Protein AF-A0AAP3Z363-F1 (afdb_monomer)

Structure (mmCIF, N/CA/C/O backbone):
data_AF-A0AAP3Z363-F1
#
_entry.id   AF-A0AAP3Z363-F1
#
loop_
_atom_site.group_PDB
_atom_site.id
_atom_site.type_symbol
_atom_site.label_atom_id
_atom_site.label_alt_id
_atom_site.label_comp_id
_atom_site.label_asym_id
_atom_site.label_entity_id
_atom_site.label_seq_id
_atom_site.pdbx_PDB_ins_code
_atom_site.Cartn_x
_atom_site.Cartn_y
_atom_site.Cartn_z
_atom_site.occupancy
_atom_site.B_iso_or_equiv
_atom_site.auth_seq_id
_atom_site.auth_comp_id
_atom_site.auth_asym_id
_atom_site.auth_atom_id
_atom_site.pdbx_PDB_model_num
ATOM 1 N N . MET A 1 1 ? -5.549 -6.514 6.905 1.00 82.31 1 MET A N 1
ATOM 2 C CA . MET A 1 1 ? -5.964 -6.039 5.576 1.00 82.31 1 MET A CA 1
ATOM 3 C C . MET A 1 1 ? -4.751 -5.602 4.771 1.00 82.31 1 MET A C 1
ATOM 5 O O . MET A 1 1 ? -3.917 -4.871 5.299 1.00 82.31 1 MET A O 1
ATOM 9 N N . ILE A 1 2 ? -4.658 -6.032 3.513 1.00 87.12 2 ILE A N 1
ATOM 10 C CA . ILE A 1 2 ? -3.569 -5.653 2.605 1.00 87.12 2 ILE A CA 1
ATOM 11 C C . ILE A 1 2 ? -4.138 -4.822 1.450 1.00 87.12 2 ILE A C 1
ATOM 13 O O . ILE A 1 2 ? -5.161 -5.179 0.860 1.00 87.12 2 ILE A O 1
ATOM 17 N N . VAL A 1 3 ? -3.489 -3.703 1.134 1.00 88.12 3 VAL A N 1
ATOM 18 C CA . VAL A 1 3 ? -3.822 -2.850 -0.015 1.00 88.12 3 VAL A CA 1
ATOM 19 C C . VAL A 1 3 ? -2.711 -2.929 -1.053 1.00 88.12 3 VAL A C 1
ATOM 21 O O . VAL A 1 3 ? -1.540 -2.749 -0.732 1.00 88.12 3 VAL A O 1
ATOM 24 N N . ALA A 1 4 ? -3.085 -3.178 -2.303 1.00 88.19 4 ALA A N 1
ATOM 25 C CA . ALA A 1 4 ? -2.153 -3.317 -3.411 1.00 88.19 4 ALA A CA 1
ATOM 26 C C . ALA A 1 4 ? -2.460 -2.284 -4.495 1.00 88.19 4 ALA A C 1
ATOM 28 O O . ALA A 1 4 ? -3.609 -2.182 -4.930 1.00 88.19 4 ALA A O 1
ATOM 29 N N . SER A 1 5 ? -1.449 -1.552 -4.968 1.00 87.56 5 SER A N 1
ATOM 30 C CA . SER A 1 5 ? -1.620 -0.634 -6.100 1.00 87.56 5 SER A CA 1
ATOM 31 C C . SER A 1 5 ? -0.429 -0.645 -7.052 1.00 87.56 5 SER A C 1
ATOM 33 O O . SER A 1 5 ? 0.699 -0.445 -6.604 1.00 87.56 5 SER A O 1
ATOM 35 N N . PRO A 1 6 ? -0.645 -0.720 -8.373 1.00 87.00 6 PRO A N 1
ATOM 36 C CA . PRO A 1 6 ? 0.349 -0.242 -9.311 1.00 87.00 6 PRO A CA 1
ATOM 37 C C . PRO A 1 6 ? 0.492 1.273 -9.177 1.00 87.00 6 PRO A C 1
ATOM 39 O O . PRO A 1 6 ? -0.456 1.975 -8.801 1.00 87.00 6 PRO A O 1
ATOM 42 N N . VAL A 1 7 ? 1.686 1.774 -9.480 1.00 86.25 7 VAL A N 1
ATOM 43 C CA . VAL A 1 7 ? 1.961 3.210 -9.540 1.00 86.25 7 VAL A CA 1
ATOM 44 C C . VAL A 1 7 ? 2.220 3.600 -10.982 1.00 86.25 7 VAL A C 1
ATOM 46 O O . VAL A 1 7 ? 3.202 3.177 -11.592 1.00 86.25 7 VAL A O 1
ATOM 49 N N . TYR A 1 8 ? 1.363 4.472 -11.503 1.00 82.19 8 TYR A N 1
ATOM 50 C CA . TYR A 1 8 ? 1.541 5.091 -12.812 1.00 82.19 8 TYR A CA 1
ATOM 51 C C . TYR A 1 8 ? 1.693 6.595 -12.624 1.00 82.19 8 TYR A C 1
ATOM 53 O O . TYR A 1 8 ? 0.892 7.221 -11.929 1.00 82.19 8 TYR A O 1
ATOM 61 N N . SER A 1 9 ? 2.743 7.177 -13.209 1.00 85.38 9 SER A N 1
ATOM 62 C CA . SER A 1 9 ? 3.017 8.621 -13.125 1.00 85.38 9 SER A CA 1
ATOM 63 C C . SER A 1 9 ? 2.962 9.160 -11.683 1.00 85.38 9 SER A C 1
ATOM 65 O O . SER A 1 9 ? 2.328 10.182 -11.404 1.00 85.38 9 SER A O 1
ATOM 67 N N . HIS A 1 10 ? 3.601 8.442 -10.750 1.00 88.75 10 HIS A N 1
ATOM 68 C CA . HIS A 1 10 ? 3.662 8.770 -9.316 1.00 88.75 10 HIS A CA 1
ATOM 69 C C . HIS A 1 10 ? 2.300 8.906 -8.614 1.00 88.75 10 HIS A C 1
ATOM 71 O O . HIS A 1 10 ? 2.135 9.740 -7.710 1.00 88.75 10 HIS A O 1
ATOM 77 N N . LYS A 1 11 ? 1.305 8.135 -9.053 1.00 90.75 11 LYS A N 1
ATOM 78 C CA . LYS A 1 11 ? -0.013 8.052 -8.422 1.00 90.75 11 LYS A CA 1
ATOM 79 C C . LYS A 1 11 ? -0.419 6.601 -8.258 1.00 90.75 11 LYS A C 1
ATOM 81 O O . LYS A 1 11 ? -0.087 5.772 -9.106 1.00 90.75 11 LYS A O 1
ATOM 86 N N . PHE A 1 12 ? -1.150 6.319 -7.185 1.00 91.25 12 PHE A N 1
ATOM 87 C CA . PHE A 1 12 ? -1.835 5.040 -7.067 1.00 91.25 12 PHE A CA 1
ATOM 88 C C . PHE A 1 12 ? -2.913 4.934 -8.140 1.00 91.25 12 PHE A C 1
ATOM 90 O O . PHE A 1 12 ? -3.371 5.935 -8.705 1.00 91.25 12 PHE A O 1
ATOM 97 N N . GLU A 1 13 ? -3.337 3.707 -8.405 1.00 87.88 13 GLU A N 1
ATOM 98 C CA . GLU A 1 13 ? -4.544 3.488 -9.173 1.00 87.88 13 GLU A CA 1
ATOM 99 C C . GLU A 1 13 ? -5.724 4.148 -8.441 1.00 87.88 13 GLU A C 1
ATOM 101 O O . GLU A 1 13 ? -5.810 4.159 -7.206 1.00 87.88 13 GLU A O 1
ATOM 106 N N . ARG A 1 14 ? -6.601 4.792 -9.214 1.00 88.12 14 ARG A N 1
ATOM 107 C CA . ARG A 1 14 ? -7.625 5.702 -8.705 1.00 88.12 14 ARG A CA 1
ATOM 108 C C . ARG A 1 14 ? -8.545 5.026 -7.694 1.00 88.12 14 ARG A C 1
ATOM 110 O O . ARG A 1 14 ? -8.865 5.650 -6.683 1.00 88.12 14 ARG A O 1
ATOM 117 N N . SER A 1 15 ? -8.966 3.786 -7.943 1.00 86.81 15 SER A N 1
ATOM 118 C CA . SER A 1 15 ? -9.843 3.051 -7.027 1.00 86.81 15 SER A CA 1
ATOM 119 C C . SER A 1 15 ? -9.154 2.762 -5.693 1.00 86.81 15 SER A C 1
ATOM 121 O O . SER A 1 15 ? -9.778 2.912 -4.642 1.00 86.81 15 SER A O 1
ATOM 123 N N . VAL A 1 16 ? -7.849 2.471 -5.709 1.00 89.75 16 VAL A N 1
ATOM 124 C CA . VAL A 1 16 ? -7.062 2.244 -4.491 1.00 89.75 16 VAL A CA 1
ATOM 125 C C . VAL A 1 16 ? -6.884 3.540 -3.702 1.00 89.75 16 VAL A C 1
ATOM 127 O O . VAL A 1 16 ? -7.112 3.565 -2.491 1.00 89.75 16 VAL A O 1
ATOM 130 N N . GLY A 1 17 ? -6.559 4.646 -4.379 1.00 89.56 17 GLY A N 1
ATOM 131 C CA . GLY A 1 17 ? -6.478 5.964 -3.743 1.00 89.56 17 GLY A CA 1
ATOM 132 C C . GLY A 1 17 ? -7.815 6.405 -3.131 1.00 89.56 17 GLY A C 1
ATOM 133 O O . GLY A 1 17 ? -7.853 6.930 -2.017 1.00 89.56 17 GLY A O 1
ATOM 134 N N . SER A 1 18 ? -8.931 6.153 -3.820 1.00 90.56 18 SER A N 1
ATOM 135 C CA . SER A 1 18 ? -10.280 6.399 -3.294 1.00 90.56 18 SER A CA 1
ATOM 136 C C . SER A 1 18 ? -10.621 5.502 -2.102 1.00 90.56 18 SER A C 1
ATOM 138 O O . SER A 1 18 ? -11.208 5.987 -1.135 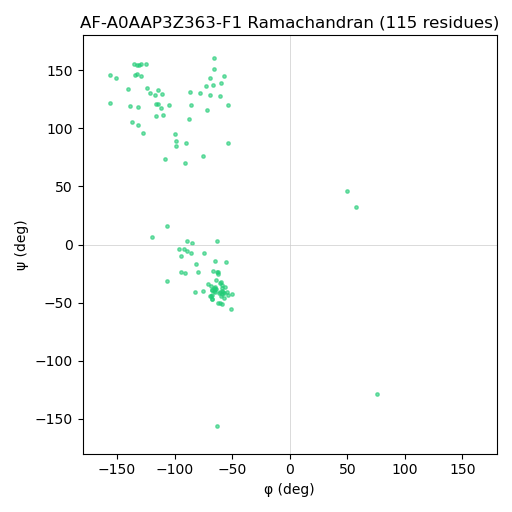1.00 90.56 18 SER A O 1
ATOM 140 N N . PHE A 1 19 ? -10.233 4.225 -2.137 1.00 91.19 19 PHE A N 1
ATOM 141 C CA . PHE A 1 19 ? -10.433 3.282 -1.037 1.00 91.19 19 PHE A CA 1
ATOM 142 C C . PHE A 1 19 ? -9.714 3.744 0.234 1.00 91.19 19 PHE A C 1
ATOM 144 O O . PHE A 1 19 ? -10.341 3.847 1.287 1.00 91.19 19 PHE A O 1
ATOM 151 N N . LEU A 1 20 ? -8.427 4.089 0.128 1.00 91.38 20 LEU A N 1
ATOM 152 C CA . LEU A 1 20 ? -7.625 4.534 1.271 1.00 91.38 20 LEU A CA 1
ATOM 153 C C . LEU A 1 20 ? -8.228 5.765 1.951 1.00 91.38 20 LEU A C 1
ATOM 155 O O . LEU A 1 20 ? -8.281 5.814 3.175 1.00 91.38 20 LEU A O 1
ATOM 159 N N . LYS A 1 21 ? -8.731 6.726 1.167 1.00 91.38 21 LYS A N 1
ATOM 160 C CA . LYS A 1 21 ? -9.409 7.919 1.696 1.00 91.38 21 LYS A CA 1
ATOM 161 C C . LYS A 1 21 ? -10.738 7.578 2.362 1.00 91.38 21 LYS A C 1
ATOM 163 O O . LYS A 1 21 ? -11.006 8.047 3.460 1.00 91.38 21 LYS A O 1
ATOM 168 N N . LYS A 1 22 ? -11.566 6.760 1.705 1.00 92.38 22 LYS A N 1
ATOM 169 C CA . LYS A 1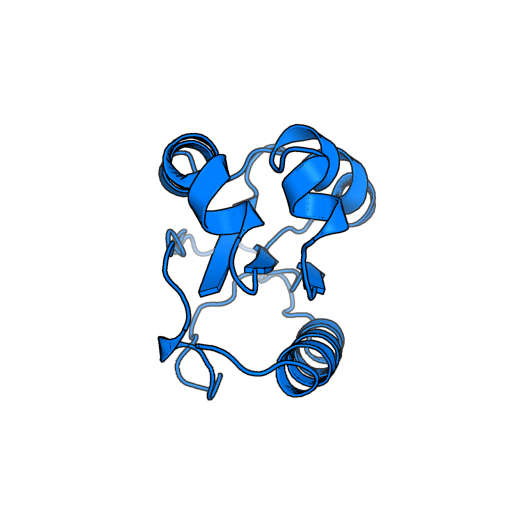 22 ? -12.906 6.406 2.193 1.00 92.38 22 LYS A CA 1
ATOM 170 C C . LYS A 1 22 ? -12.860 5.607 3.497 1.00 92.38 22 LYS A C 1
ATOM 172 O O . LYS A 1 22 ? -13.711 5.805 4.353 1.00 92.38 22 LYS A O 1
ATOM 177 N N . TYR A 1 23 ? -11.888 4.709 3.636 1.00 90.56 23 TYR A N 1
ATOM 178 C CA . TYR A 1 23 ? -11.795 3.779 4.764 1.00 90.56 23 TYR A CA 1
ATOM 179 C C . TYR A 1 23 ? -10.679 4.133 5.752 1.00 90.56 23 TYR A C 1
ATOM 181 O O . TYR A 1 23 ? -10.303 3.296 6.569 1.00 90.56 23 TYR A O 1
ATOM 189 N N . GLN A 1 24 ? -10.149 5.359 5.702 1.00 90.50 24 GLN A N 1
ATOM 190 C CA . GLN A 1 24 ? -8.992 5.778 6.497 1.00 90.50 24 GLN A CA 1
ATOM 191 C C . GLN A 1 24 ? -9.174 5.545 8.008 1.00 90.50 24 GLN A C 1
ATOM 193 O O . GLN A 1 24 ? -8.229 5.130 8.672 1.00 90.50 24 GLN A O 1
ATOM 198 N N . GLU A 1 25 ? -10.352 5.814 8.569 1.00 90.25 25 GLU A N 1
ATOM 199 C CA . GLU A 1 25 ? -10.613 5.619 10.005 1.00 90.25 25 GLU A CA 1
ATOM 200 C C . GLU A 1 25 ? -10.592 4.136 10.392 1.00 90.25 25 GLU A C 1
ATOM 202 O O . GLU A 1 25 ? -9.943 3.752 11.359 1.00 90.25 25 GLU A O 1
ATOM 207 N N . ILE A 1 26 ? -11.217 3.279 9.582 1.00 87.88 26 ILE A N 1
ATOM 208 C CA . ILE A 1 26 ? -11.245 1.824 9.798 1.00 87.88 26 ILE A CA 1
ATOM 209 C C . ILE A 1 26 ? -9.849 1.216 9.614 1.00 87.88 26 ILE A C 1
ATOM 211 O O . ILE A 1 26 ? -9.442 0.327 10.356 1.00 87.88 26 ILE A O 1
ATOM 215 N N . LEU A 1 27 ? -9.094 1.701 8.627 1.00 88.44 27 LEU A N 1
ATOM 216 C CA . LEU A 1 27 ? -7.724 1.263 8.360 1.00 88.44 27 LEU A CA 1
ATOM 217 C C . LEU A 1 27 ? -6.753 1.656 9.487 1.00 88.44 27 LEU A C 1
ATOM 219 O O . LEU A 1 27 ? -5.718 1.016 9.627 1.00 88.44 27 LEU A O 1
ATOM 223 N N . GLN A 1 28 ? -7.069 2.679 10.290 1.00 89.62 28 GLN A N 1
ATOM 224 C CA . GLN A 1 28 ? -6.259 3.074 11.449 1.00 89.62 28 GLN A CA 1
ATOM 225 C C . GLN A 1 28 ? -6.493 2.198 12.683 1.00 89.62 28 GLN A C 1
ATOM 227 O O . GLN A 1 28 ? -5.611 2.137 13.536 1.00 89.62 28 GLN A O 1
ATOM 232 N N . THR A 1 29 ? -7.651 1.542 12.792 1.00 89.88 29 THR A N 1
ATOM 233 C CA . THR A 1 29 ? -8.024 0.723 13.960 1.00 89.88 29 THR A CA 1
ATOM 234 C C . THR A 1 29 ? -7.727 -0.763 13.780 1.00 89.88 29 THR A C 1
ATOM 236 O O . THR A 1 29 ? -7.922 -1.544 14.708 1.00 89.88 29 THR A O 1
ATOM 239 N N . LYS A 1 30 ? -7.252 -1.170 12.598 1.00 87.69 30 LYS A N 1
ATOM 240 C CA . LYS A 1 30 ? -6.973 -2.566 12.247 1.00 87.69 30 LYS A CA 1
ATOM 241 C C . LYS A 1 30 ? -5.566 -2.734 11.676 1.00 87.69 30 LYS A C 1
ATOM 243 O O . LYS A 1 30 ? -5.050 -1.799 11.066 1.00 87.69 30 LYS A O 1
ATOM 248 N N . PRO A 1 31 ? -4.972 -3.940 11.766 1.00 88.69 31 PRO A N 1
ATOM 249 C CA . PRO A 1 31 ? -3.733 -4.255 11.067 1.00 88.69 31 PRO A CA 1
ATOM 250 C C . PRO A 1 31 ? -3.839 -3.963 9.563 1.00 88.69 31 PRO A C 1
ATOM 252 O O . PRO A 1 31 ? -4.673 -4.531 8.836 1.00 88.69 31 PRO A O 1
ATOM 255 N N . PHE A 1 32 ? -2.969 -3.070 9.103 1.00 90.94 32 PHE A N 1
ATOM 256 C CA . PHE A 1 32 ? -2.902 -2.576 7.734 1.00 90.94 32 PHE A CA 1
ATOM 257 C C . PHE A 1 32 ? -1.503 -2.803 7.168 1.00 90.94 32 PHE A C 1
ATOM 259 O O . PHE A 1 32 ? -0.507 -2.495 7.814 1.00 90.94 32 PHE A O 1
ATOM 266 N N . ALA A 1 33 ? -1.422 -3.307 5.945 1.00 92.69 33 ALA A N 1
ATOM 267 C CA . ALA A 1 33 ? -0.192 -3.301 5.170 1.00 92.69 33 ALA A CA 1
ATOM 268 C C . ALA A 1 33 ? -0.492 -2.868 3.738 1.00 92.69 33 ALA A C 1
ATOM 270 O O . ALA A 1 33 ? -1.615 -3.024 3.248 1.00 92.69 33 ALA A O 1
ATOM 271 N N . ALA A 1 34 ? 0.517 -2.340 3.058 1.00 92.12 34 ALA A N 1
ATOM 272 C CA . ALA A 1 34 ? 0.398 -1.967 1.662 1.00 92.12 34 ALA A CA 1
ATOM 273 C C . ALA A 1 34 ? 1.601 -2.444 0.860 1.00 92.12 34 ALA A C 1
ATOM 275 O O . ALA A 1 34 ? 2.730 -2.423 1.337 1.00 92.12 34 ALA A O 1
ATOM 276 N N . PHE A 1 35 ? 1.384 -2.811 -0.390 1.00 91.75 35 PHE A N 1
ATOM 277 C CA . PHE A 1 35 ? 2.487 -2.921 -1.328 1.00 91.75 35 PHE A CA 1
ATOM 278 C C . PHE A 1 35 ? 2.131 -2.235 -2.634 1.00 91.75 35 PHE A C 1
ATOM 280 O O . PHE A 1 35 ? 0.960 -2.071 -2.990 1.00 91.75 35 PHE A O 1
ATOM 287 N N . VAL A 1 36 ? 3.167 -1.805 -3.338 1.00 90.00 36 VAL A N 1
ATOM 288 C CA . VAL A 1 36 ? 3.032 -1.186 -4.646 1.00 90.00 36 VAL A CA 1
ATOM 289 C C . VAL A 1 36 ? 3.881 -1.900 -5.673 1.00 90.00 36 VAL A C 1
ATOM 291 O O . VAL A 1 36 ? 4.893 -2.512 -5.333 1.00 90.00 36 VAL A O 1
ATOM 294 N N . THR A 1 37 ? 3.478 -1.785 -6.930 1.00 87.50 37 THR A N 1
ATOM 295 C CA . THR A 1 37 ? 4.323 -2.133 -8.068 1.00 87.50 37 THR A CA 1
ATOM 296 C C . THR A 1 37 ? 4.718 -0.854 -8.792 1.00 87.50 37 THR A C 1
ATOM 298 O O . THR A 1 37 ? 3.877 -0.132 -9.336 1.00 87.50 37 THR A O 1
ATOM 301 N N . MET A 1 38 ? 6.003 -0.507 -8.723 1.00 86.44 38 MET A N 1
ATOM 302 C CA . MET A 1 38 ? 6.542 0.692 -9.353 1.00 86.44 38 MET A CA 1
ATOM 303 C C . MET A 1 38 ? 8.008 0.527 -9.752 1.00 86.44 38 MET A C 1
ATOM 305 O O . MET A 1 38 ? 8.803 -0.068 -9.028 1.00 86.44 38 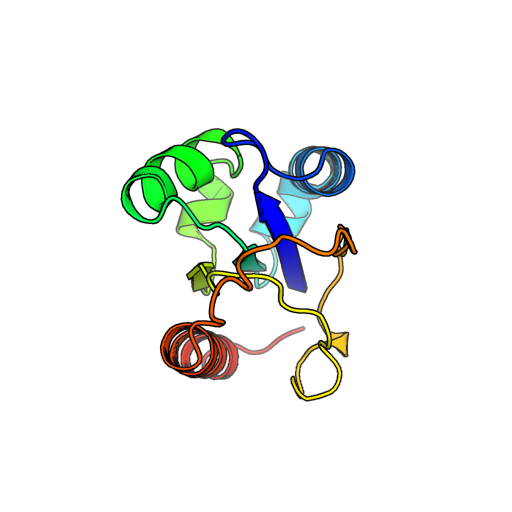MET A O 1
ATOM 309 N N . VAL A 1 39 ? 8.359 1.124 -10.892 1.00 83.25 39 VAL A N 1
ATOM 310 C CA . VAL A 1 39 ? 9.697 1.017 -11.503 1.00 83.25 39 VAL A CA 1
ATOM 311 C C . VAL A 1 39 ? 10.657 2.115 -11.046 1.00 83.25 39 VAL A C 1
ATOM 313 O O . VAL A 1 39 ? 11.868 1.955 -11.096 1.00 83.25 39 VAL A O 1
ATOM 316 N N . GLU A 1 40 ? 10.116 3.251 -10.608 1.00 84.44 40 GLU A N 1
ATOM 317 C CA . GLU A 1 40 ? 10.891 4.435 -10.235 1.00 84.44 40 GLU A CA 1
ATOM 318 C C . GLU A 1 40 ? 11.240 4.401 -8.743 1.00 84.44 40 GLU A C 1
ATOM 320 O O . GLU A 1 40 ? 10.678 5.159 -7.946 1.00 84.44 40 GLU A O 1
ATOM 325 N N . TYR A 1 41 ? 12.137 3.487 -8.365 1.00 86.38 41 TYR A N 1
ATOM 326 C CA . TYR A 1 41 ? 12.476 3.155 -6.975 1.00 86.38 41 TYR A CA 1
ATOM 327 C C . TYR A 1 41 ? 12.792 4.375 -6.101 1.00 86.38 41 TYR A C 1
ATOM 329 O O . TYR A 1 41 ? 12.252 4.493 -5.000 1.00 86.38 41 TYR A O 1
ATOM 337 N N . ASP A 1 42 ? 13.557 5.333 -6.623 1.00 88.06 42 ASP A N 1
ATOM 338 C CA . ASP A 1 42 ? 13.958 6.547 -5.898 1.00 88.06 42 ASP A CA 1
ATOM 339 C C . ASP A 1 42 ? 12.767 7.432 -5.499 1.00 88.06 42 ASP A C 1
ATOM 341 O O . ASP A 1 42 ? 12.822 8.200 -4.535 1.00 88.06 42 ASP A O 1
ATOM 345 N N . SER A 1 43 ? 11.646 7.310 -6.214 1.00 90.69 43 SER A N 1
ATOM 346 C CA . SER A 1 43 ? 10.431 8.076 -5.939 1.00 90.69 43 SER A CA 1
ATOM 347 C C . SER A 1 43 ? 9.490 7.394 -4.942 1.00 90.69 43 SER A C 1
ATOM 349 O O . SER A 1 43 ? 8.515 8.020 -4.518 1.00 90.69 43 SER A O 1
ATOM 351 N N . PHE A 1 44 ? 9.777 6.159 -4.512 1.00 92.56 44 PHE A N 1
ATOM 352 C CA . PHE A 1 44 ? 8.902 5.359 -3.648 1.00 92.56 44 PHE A CA 1
ATOM 353 C C . PHE A 1 44 ? 8.448 6.121 -2.400 1.00 92.56 44 PHE A C 1
ATOM 355 O O . PHE A 1 44 ? 7.252 6.334 -2.197 1.00 92.56 44 PHE A O 1
ATOM 362 N N . THR A 1 45 ? 9.389 6.635 -1.606 1.00 94.38 45 THR A N 1
ATOM 363 C CA . THR A 1 45 ? 9.076 7.380 -0.376 1.00 94.38 45 THR A CA 1
ATOM 364 C C . THR A 1 45 ? 8.199 8.604 -0.649 1.00 94.38 45 THR A C 1
ATOM 366 O O . THR A 1 45 ? 7.304 8.919 0.138 1.00 94.38 45 THR A O 1
ATOM 369 N N . LYS A 1 46 ? 8.427 9.297 -1.771 1.00 95.56 46 LYS A N 1
ATOM 370 C CA . LYS A 1 46 ? 7.641 10.470 -2.175 1.00 95.56 46 LYS A CA 1
ATOM 371 C C . LYS A 1 46 ? 6.215 10.076 -2.559 1.00 95.56 46 LYS A C 1
ATOM 373 O O . LYS A 1 46 ? 5.274 10.739 -2.129 1.00 95.56 46 LYS A O 1
ATOM 378 N N . VAL A 1 47 ? 6.055 8.996 -3.325 1.00 94.56 47 VAL A N 1
ATOM 379 C CA . VAL A 1 47 ? 4.745 8.457 -3.717 1.00 94.56 47 VAL A CA 1
ATOM 380 C C . VAL A 1 47 ? 3.965 8.016 -2.483 1.00 94.56 47 VAL A C 1
ATOM 382 O O . VAL A 1 47 ? 2.847 8.474 -2.278 1.00 94.56 47 VAL A O 1
ATOM 385 N N . ILE A 1 48 ? 4.568 7.215 -1.604 1.00 96.25 48 ILE A N 1
ATOM 386 C CA . ILE A 1 48 ? 3.907 6.728 -0.387 1.00 96.25 48 ILE A CA 1
ATOM 387 C C . ILE A 1 48 ? 3.462 7.884 0.514 1.00 96.25 48 ILE A C 1
ATOM 389 O O . ILE A 1 48 ? 2.325 7.886 0.979 1.00 96.25 48 ILE A O 1
ATOM 393 N N . LYS A 1 49 ? 4.307 8.905 0.721 1.00 96.06 49 LYS A N 1
ATOM 394 C CA . LYS A 1 49 ? 3.946 10.096 1.516 1.00 96.06 49 LYS A CA 1
ATOM 395 C C . LYS A 1 49 ? 2.754 10.868 0.951 1.00 96.06 49 LYS A C 1
ATOM 397 O O . LYS A 1 49 ? 2.017 11.474 1.722 1.00 96.06 49 LYS A O 1
ATOM 402 N N . LYS A 1 50 ? 2.603 10.875 -0.373 1.00 95.56 50 LYS A N 1
ATOM 403 C CA . LYS A 1 50 ? 1.545 11.591 -1.086 1.00 95.56 50 LYS A CA 1
ATOM 404 C C . LYS A 1 50 ? 0.233 10.805 -1.125 1.00 95.56 50 LYS A C 1
ATOM 406 O O . LYS A 1 50 ? -0.831 11.399 -0.990 1.00 95.56 50 LYS A O 1
ATOM 411 N N . GLU A 1 51 ? 0.312 9.497 -1.344 1.00 94.94 51 GLU A N 1
ATOM 412 C CA . GLU A 1 51 ? -0.856 8.652 -1.617 1.00 94.94 51 GLU A CA 1
ATOM 413 C C . GLU A 1 51 ? -1.417 7.986 -0.347 1.00 94.94 51 GLU A C 1
ATOM 415 O O . GLU A 1 51 ? -2.605 7.673 -0.296 1.00 94.94 51 GLU A O 1
ATOM 420 N N . ILE A 1 52 ? -0.601 7.816 0.703 1.00 95.19 52 ILE A N 1
ATOM 421 C CA . ILE A 1 52 ? -1.015 7.243 1.991 1.00 95.19 52 ILE A CA 1
ATOM 422 C C . ILE A 1 52 ? -0.868 8.295 3.098 1.00 95.19 52 ILE A C 1
ATOM 424 O O . ILE A 1 52 ? 0.226 8.803 3.370 1.00 95.19 52 ILE A O 1
ATOM 428 N N . ALA A 1 53 ? -1.981 8.599 3.772 1.00 94.62 53 ALA A N 1
ATOM 429 C CA . ALA A 1 53 ? -2.020 9.554 4.876 1.00 94.62 53 ALA A CA 1
ATOM 430 C C . ALA A 1 53 ? -1.040 9.167 5.999 1.00 94.62 53 ALA A C 1
ATOM 432 O O . ALA A 1 53 ? -0.830 7.989 6.286 1.00 94.62 53 ALA A O 1
ATOM 433 N N . GLU A 1 54 ? -0.442 10.162 6.658 1.00 95.06 54 GLU A N 1
ATOM 434 C CA . GLU A 1 54 ? 0.564 9.930 7.703 1.00 95.06 54 GLU A CA 1
ATOM 435 C C . GLU A 1 54 ? 0.110 8.987 8.833 1.00 95.06 54 GLU A C 1
ATOM 437 O O . GLU A 1 54 ? 0.897 8.096 9.163 1.00 95.06 54 GLU A O 1
ATOM 442 N N . PRO A 1 55 ? -1.120 9.092 9.382 1.00 93.19 55 PRO A N 1
ATOM 443 C CA . PRO A 1 55 ? -1.576 8.172 10.426 1.00 93.19 55 PRO A CA 1
ATOM 444 C C . PRO A 1 55 ? -1.561 6.709 9.968 1.00 93.19 55 PRO A C 1
ATOM 446 O O . PRO A 1 55 ? -1.102 5.830 10.691 1.00 93.19 55 PRO A O 1
ATOM 449 N N . LEU A 1 56 ? -1.968 6.454 8.721 1.00 92.94 56 LEU A N 1
ATOM 450 C CA . LEU A 1 56 ? -1.930 5.116 8.135 1.00 92.94 56 LEU A CA 1
ATOM 451 C C . LEU A 1 56 ? -0.503 4.625 7.916 1.00 92.94 56 LEU A C 1
ATOM 453 O O . LEU A 1 56 ? -0.223 3.459 8.157 1.00 92.94 56 LEU A O 1
ATOM 457 N N . ARG A 1 57 ? 0.413 5.503 7.490 1.00 94.88 57 ARG A N 1
ATOM 458 C CA . ARG A 1 57 ? 1.824 5.129 7.301 1.00 94.88 57 ARG A CA 1
ATOM 459 C C . ARG A 1 57 ? 2.501 4.740 8.610 1.00 94.88 57 ARG A C 1
ATOM 461 O O . ARG A 1 57 ? 3.314 3.826 8.600 1.00 94.88 57 ARG A O 1
ATOM 468 N N . LYS A 1 58 ? 2.181 5.427 9.710 1.00 92.50 58 LYS A N 1
ATOM 469 C CA . LYS A 1 58 ? 2.734 5.132 11.042 1.00 92.50 58 LYS A CA 1
ATOM 470 C C . LYS A 1 58 ? 2.197 3.825 11.625 1.00 92.50 58 LYS A C 1
ATOM 472 O O . LYS A 1 58 ? 2.947 3.123 12.290 1.00 92.50 58 LYS A O 1
ATOM 477 N N . ASN A 1 59 ? 0.937 3.498 11.340 1.00 91.00 59 ASN A N 1
ATOM 478 C CA . ASN A 1 59 ? 0.282 2.286 11.838 1.00 91.00 59 ASN A CA 1
ATOM 479 C C . ASN A 1 59 ? 0.412 1.088 10.881 1.00 91.00 59 ASN A C 1
ATOM 481 O O . ASN A 1 59 ? -0.050 -0.007 11.198 1.00 91.00 59 ASN A O 1
ATOM 485 N N . ALA A 1 60 ? 1.006 1.281 9.700 1.00 92.69 60 ALA A N 1
ATOM 486 C CA . ALA A 1 60 ? 1.194 0.209 8.738 1.00 92.69 60 ALA A CA 1
ATOM 487 C C . ALA A 1 60 ? 2.221 -0.804 9.255 1.00 92.69 60 ALA A C 1
ATOM 489 O O . ALA A 1 60 ? 3.354 -0.454 9.575 1.00 92.69 60 ALA A O 1
ATOM 490 N N . VAL A 1 61 ? 1.837 -2.077 9.244 1.00 93.88 61 VAL A N 1
ATOM 491 C CA . VAL A 1 61 ? 2.693 -3.227 9.566 1.00 93.88 61 VAL A CA 1
ATOM 492 C C . VAL A 1 61 ? 3.865 -3.305 8.592 1.00 93.88 61 VAL A C 1
ATOM 494 O O . VAL A 1 61 ? 4.999 -3.569 8.980 1.00 93.88 61 VAL A O 1
ATOM 497 N N . ALA A 1 62 ? 3.584 -3.069 7.310 1.00 94.31 62 ALA A N 1
ATOM 498 C CA . ALA A 1 62 ? 4.589 -3.005 6.266 1.00 94.31 62 ALA A CA 1
ATOM 499 C C . ALA A 1 62 ? 4.095 -2.168 5.086 1.00 94.31 62 ALA A C 1
ATOM 501 O O . ALA A 1 62 ? 2.910 -2.195 4.736 1.00 94.31 62 ALA A O 1
ATOM 502 N N . ILE A 1 63 ? 5.026 -1.452 4.454 1.00 94.88 63 ILE A N 1
ATOM 503 C CA . ILE A 1 63 ? 4.825 -0.813 3.155 1.00 94.88 63 ILE A CA 1
ATOM 504 C C . ILE A 1 63 ? 6.023 -1.154 2.275 1.00 94.88 63 ILE A C 1
ATOM 506 O O . ILE A 1 63 ? 7.145 -0.787 2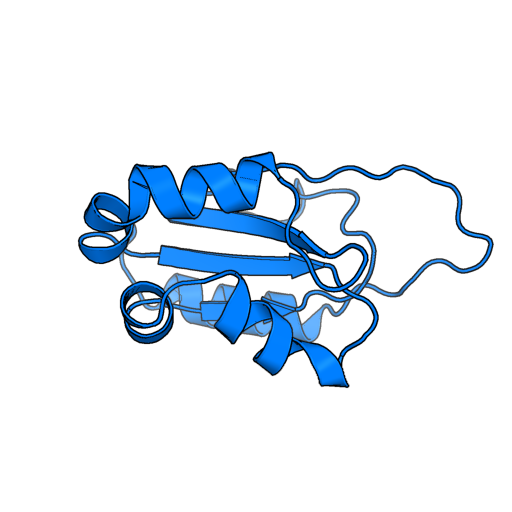.615 1.00 94.88 63 ILE A O 1
ATOM 510 N N . ALA A 1 64 ? 5.794 -1.845 1.161 1.00 93.75 64 ALA A N 1
ATOM 511 C CA . ALA A 1 64 ? 6.870 -2.320 0.291 1.00 93.75 64 ALA A CA 1
ATOM 512 C C . ALA A 1 64 ? 6.636 -1.972 -1.181 1.00 93.75 64 ALA A C 1
ATOM 514 O O . ALA A 1 64 ? 5.501 -1.816 -1.630 1.00 93.75 64 ALA A O 1
ATOM 515 N N . ASN A 1 65 ? 7.725 -1.878 -1.940 1.00 91.62 65 ASN A N 1
ATOM 516 C CA . ASN A 1 65 ? 7.683 -1.862 -3.394 1.00 91.62 65 ASN A CA 1
ATOM 517 C C . ASN A 1 65 ? 8.151 -3.219 -3.918 1.00 91.62 65 ASN A C 1
ATOM 519 O O . ASN A 1 65 ? 9.281 -3.623 -3.660 1.00 91.62 65 ASN A O 1
ATOM 523 N N . PHE A 1 66 ? 7.290 -3.902 -4.660 1.00 88.50 66 PHE A N 1
ATOM 524 C CA . PHE A 1 66 ? 7.580 -5.206 -5.258 1.00 88.50 66 PHE A CA 1
ATOM 525 C C . PHE A 1 66 ? 8.202 -5.090 -6.654 1.00 88.50 66 PHE A C 1
ATOM 527 O O . PHE A 1 66 ? 8.464 -6.100 -7.303 1.00 88.50 66 PHE A O 1
ATOM 534 N N . GLY A 1 67 ? 8.463 -3.866 -7.111 1.00 83.38 67 GLY A N 1
ATOM 535 C CA . GLY A 1 67 ? 9.028 -3.591 -8.419 1.00 83.38 67 GLY A CA 1
ATOM 536 C C . GLY A 1 67 ? 7.997 -3.755 -9.516 1.00 83.38 67 GLY A C 1
ATOM 537 O O . GLY A 1 67 ? 6.943 -3.126 -9.460 1.00 83.38 67 GLY A O 1
ATOM 538 N N . GLY A 1 68 ? 8.347 -4.534 -10.535 1.00 73.56 68 GLY A N 1
ATOM 539 C CA . GLY A 1 68 ? 7.611 -4.661 -11.785 1.00 73.56 68 GLY A CA 1
ATOM 540 C C . GLY A 1 68 ? 6.196 -5.227 -11.697 1.00 73.56 68 GLY A C 1
ATOM 541 O O . GLY A 1 68 ? 5.486 -5.130 -10.700 1.00 73.56 68 GLY A O 1
ATOM 542 N N . GLU A 1 69 ? 5.742 -5.795 -12.808 1.00 65.25 69 GLU A N 1
ATOM 543 C CA . GLU A 1 69 ? 4.392 -6.341 -12.901 1.00 65.25 69 GLU A CA 1
ATOM 544 C C . GLU A 1 69 ? 4.264 -7.625 -12.082 1.00 65.25 69 GLU A C 1
ATOM 546 O O . GLU A 1 69 ? 4.869 -8.653 -12.377 1.00 65.25 69 GLU A O 1
ATOM 551 N N . VAL A 1 70 ? 3.421 -7.583 -11.057 1.00 66.31 70 VAL A N 1
ATOM 552 C CA . VAL A 1 70 ? 3.039 -8.775 -10.308 1.00 66.31 70 VAL A CA 1
ATOM 553 C C . VAL A 1 70 ? 1.799 -9.365 -10.982 1.00 66.31 70 VAL A C 1
ATOM 555 O O . VAL A 1 70 ? 0.665 -9.034 -10.662 1.00 66.31 70 VAL A O 1
ATOM 558 N N . ASN A 1 71 ? 2.010 -10.221 -11.978 1.00 60.19 71 ASN A N 1
ATOM 559 C CA . ASN A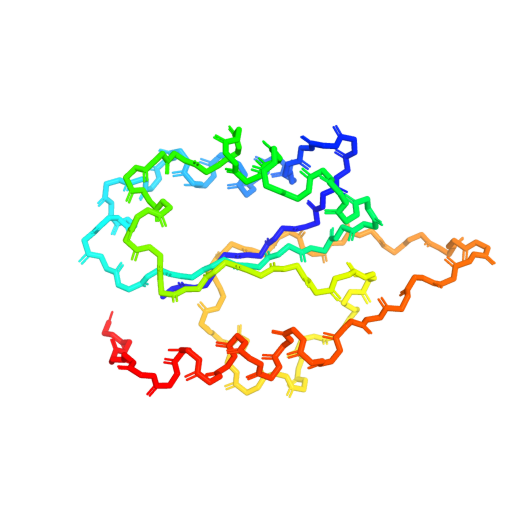 1 71 ? 0.922 -10.716 -12.833 1.00 60.19 71 ASN A CA 1
ATOM 560 C C . ASN A 1 71 ? 0.118 -11.871 -12.220 1.00 60.19 71 ASN A C 1
ATOM 562 O O . ASN A 1 71 ? -1.000 -12.147 -12.650 1.00 60.19 71 ASN A O 1
ATOM 566 N N . ASN A 1 72 ? 0.654 -12.525 -11.190 1.00 63.41 72 ASN A N 1
ATOM 567 C CA . ASN A 1 72 ? -0.022 -13.604 -10.490 1.00 63.41 72 ASN A CA 1
ATOM 568 C C . ASN A 1 72 ? 0.195 -13.480 -8.978 1.00 63.41 72 ASN A C 1
ATOM 570 O O . ASN A 1 72 ? 1.325 -13.543 -8.508 1.00 63.41 72 ASN A O 1
ATOM 574 N N . LEU A 1 73 ? -0.900 -13.317 -8.231 1.00 69.56 73 LEU A N 1
ATOM 575 C CA . LEU A 1 73 ? -0.884 -13.282 -6.764 1.00 69.56 73 LEU A CA 1
ATOM 576 C C . LEU A 1 73 ? -1.169 -14.652 -6.140 1.00 69.56 73 LEU A C 1
ATOM 578 O O . LEU A 1 73 ? -1.013 -14.795 -4.938 1.00 69.56 73 LEU A O 1
ATOM 582 N N . THR A 1 74 ? -1.582 -15.658 -6.916 1.00 67.69 74 THR A N 1
ATOM 583 C CA . THR A 1 74 ? -1.875 -17.007 -6.403 1.00 67.69 74 THR A CA 1
ATOM 584 C C . THR A 1 74 ? -0.698 -17.649 -5.654 1.00 67.69 74 THR A C 1
ATOM 586 O O . THR A 1 74 ? -0.958 -18.295 -4.643 1.00 67.69 74 THR A O 1
ATOM 589 N N . PRO A 1 75 ? 0.580 -17.456 -6.053 1.00 67.25 75 PRO A N 1
ATOM 590 C CA . PRO A 1 75 ? 1.723 -17.955 -5.285 1.00 67.25 75 PRO A CA 1
ATOM 591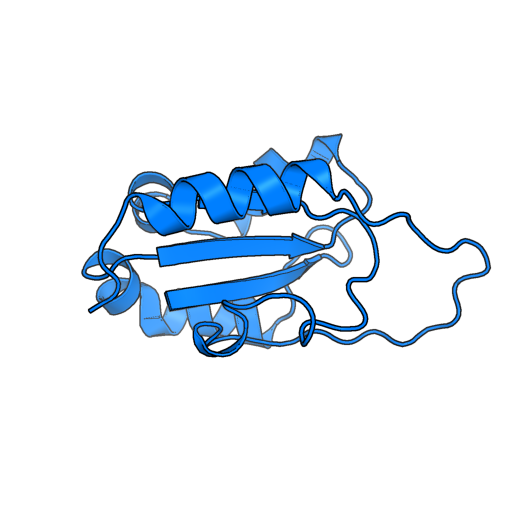 C C . PRO A 1 75 ? 1.884 -17.300 -3.908 1.00 67.25 75 PRO A C 1
ATOM 593 O O . PRO A 1 75 ? 2.641 -17.791 -3.075 1.00 67.25 75 PRO A O 1
ATOM 596 N N . PHE A 1 76 ? 1.200 -16.183 -3.659 1.00 72.25 76 PHE A N 1
ATOM 597 C CA . PHE A 1 76 ? 1.229 -15.516 -2.372 1.00 72.25 76 PHE A CA 1
ATOM 598 C C . PHE A 1 76 ? 0.155 -16.121 -1.476 1.00 72.25 76 PHE A C 1
ATOM 600 O O . PHE A 1 76 ? -1.033 -15.857 -1.646 1.00 72.25 76 PHE A O 1
ATOM 607 N N . ASN A 1 77 ? 0.563 -16.893 -0.472 1.00 70.81 77 ASN A N 1
ATOM 608 C CA . ASN A 1 77 ? -0.335 -17.557 0.490 1.00 70.81 77 ASN A CA 1
ATOM 609 C C . ASN A 1 77 ? -1.175 -16.594 1.361 1.00 70.81 77 ASN A C 1
ATOM 611 O O . ASN A 1 77 ? -1.872 -17.032 2.267 1.00 70.81 77 ASN A O 1
ATOM 615 N N . TRP A 1 78 ? -1.065 -15.288 1.122 1.00 74.44 78 TRP A N 1
ATOM 616 C CA . TRP A 1 78 ? -1.744 -14.200 1.822 1.00 74.44 78 TRP A CA 1
ATOM 617 C C . TRP A 1 78 ? -2.636 -13.360 0.887 1.00 74.44 78 TRP A C 1
ATOM 619 O O . TRP A 1 78 ? -3.151 -12.315 1.294 1.00 74.44 78 TRP A O 1
ATOM 629 N N . HIS A 1 79 ? -2.797 -13.763 -0.380 1.00 73.00 79 HIS A N 1
ATOM 630 C CA . HIS A 1 79 ? -3.551 -12.998 -1.380 1.00 73.00 79 HIS A CA 1
ATOM 631 C C . HIS A 1 79 ? -5.043 -12.843 -1.045 1.00 73.00 79 HIS A C 1
ATOM 633 O O . HIS A 1 79 ? -5.675 -11.887 -1.493 1.00 73.00 79 HIS A O 1
ATOM 639 N N . ASP A 1 80 ? -5.590 -13.751 -0.242 1.00 69.56 80 ASP A N 1
ATOM 640 C CA . ASP A 1 80 ? -6.934 -13.729 0.340 1.00 69.56 80 ASP A CA 1
ATOM 641 C C . ASP A 1 80 ? -7.156 -12.528 1.277 1.00 69.56 80 ASP A C 1
ATOM 643 O O . ASP A 1 80 ? -8.274 -12.036 1.415 1.00 69.56 80 ASP A O 1
ATOM 647 N N . LYS A 1 81 ? -6.083 -11.986 1.867 1.00 71.19 81 LYS A N 1
ATOM 648 C CA . LYS A 1 81 ? -6.127 -10.825 2.774 1.00 71.19 81 LYS A CA 1
ATOM 649 C C . LYS A 1 81 ? -6.110 -9.472 2.046 1.00 71.19 81 LYS A C 1
ATOM 651 O O . LYS A 1 81 ? -6.082 -8.423 2.707 1.00 71.19 81 LYS A O 1
ATOM 656 N N . ILE A 1 82 ? -6.093 -9.467 0.709 1.00 70.94 82 ILE A N 1
ATOM 657 C CA . ILE A 1 82 ? -6.035 -8.257 -0.124 1.00 70.94 82 ILE A CA 1
ATOM 658 C C . ILE A 1 82 ? -7.446 -7.702 -0.348 1.00 70.94 82 ILE A C 1
ATOM 660 O O . ILE A 1 82 ? -8.291 -8.365 -0.937 1.00 70.94 82 ILE A O 1
ATOM 664 N N . ILE A 1 83 ? -7.690 -6.460 0.083 1.00 69.00 83 ILE A N 1
ATOM 665 C CA . ILE A 1 83 ? -9.042 -5.858 0.088 1.00 69.00 83 ILE A CA 1
ATOM 666 C C . ILE A 1 83 ? -9.224 -4.805 -1.008 1.00 69.00 83 ILE A C 1
ATOM 668 O O . ILE A 1 83 ? -10.314 -4.654 -1.552 1.00 69.00 83 ILE A O 1
ATOM 672 N N . ALA A 1 84 ? -8.158 -4.100 -1.379 1.00 64.12 84 ALA A N 1
ATOM 673 C CA . ALA A 1 84 ? -8.158 -3.226 -2.545 1.00 64.12 84 ALA A CA 1
ATOM 674 C C . ALA A 1 84 ? -7.155 -3.779 -3.552 1.00 64.12 84 ALA A C 1
ATOM 676 O O . ALA A 1 84 ? -5.948 -3.777 -3.303 1.00 64.12 84 ALA A O 1
ATOM 677 N N . LYS A 1 85 ? -7.681 -4.287 -4.670 1.00 62.44 85 LYS A N 1
ATOM 678 C CA . LYS A 1 85 ? -6.900 -4.849 -5.767 1.00 62.44 85 LYS A CA 1
ATOM 679 C C . LYS A 1 85 ? -7.331 -4.182 -7.065 1.00 62.44 85 LYS A C 1
ATOM 681 O O . LYS A 1 85 ? -8.280 -4.623 -7.700 1.00 62.44 85 LYS A O 1
ATOM 686 N N . SER A 1 86 ? -6.597 -3.159 -7.486 1.00 51.53 86 SER A N 1
ATOM 687 C CA . SER A 1 86 ? -6.555 -2.799 -8.903 1.00 51.53 86 SER A CA 1
ATOM 688 C C . SER A 1 86 ? -5.193 -3.176 -9.447 1.00 51.53 86 SER A C 1
ATOM 690 O O . SER A 1 86 ? -4.325 -2.341 -9.643 1.00 51.53 86 SER A O 1
ATOM 692 N N . MET A 1 87 ? -4.979 -4.471 -9.626 1.00 57.47 87 MET A N 1
ATOM 693 C CA . MET A 1 87 ? -3.770 -4.989 -10.247 1.00 57.47 87 MET A CA 1
ATOM 694 C C . MET A 1 87 ? -4.100 -5.285 -11.698 1.00 57.47 87 MET A C 1
ATOM 696 O O . MET A 1 87 ? -4.474 -6.411 -11.977 1.00 57.47 87 MET A O 1
ATOM 700 N N . ILE A 1 88 ? -4.028 -4.293 -12.585 1.00 41.81 88 ILE A N 1
ATOM 701 C CA . ILE A 1 88 ? -3.893 -4.516 -14.030 1.00 41.81 88 ILE A CA 1
ATOM 702 C C . ILE A 1 88 ? -3.251 -3.273 -14.657 1.00 41.81 88 ILE A C 1
ATOM 704 O O . ILE A 1 88 ? -3.825 -2.184 -14.654 1.00 41.81 88 ILE A O 1
ATOM 708 N N . LYS A 1 89 ? -2.114 -3.496 -15.317 1.00 41.69 89 LYS A N 1
ATOM 709 C CA . LYS A 1 89 ? -2.035 -3.219 -16.750 1.00 41.69 89 LYS A CA 1
ATOM 710 C C . LYS A 1 89 ? -1.290 -4.373 -17.415 1.00 41.69 89 LYS A C 1
ATOM 712 O O . LYS A 1 89 ? -0.086 -4.492 -17.265 1.00 41.69 89 LYS A O 1
ATOM 717 N N . LEU A 1 90 ? -2.042 -5.224 -18.113 1.00 43.38 90 LEU A N 1
ATOM 718 C CA . LEU A 1 90 ? -1.534 -6.158 -19.114 1.00 43.38 90 LEU A CA 1
ATOM 719 C C . LEU A 1 90 ? -1.226 -5.332 -20.363 1.00 43.38 9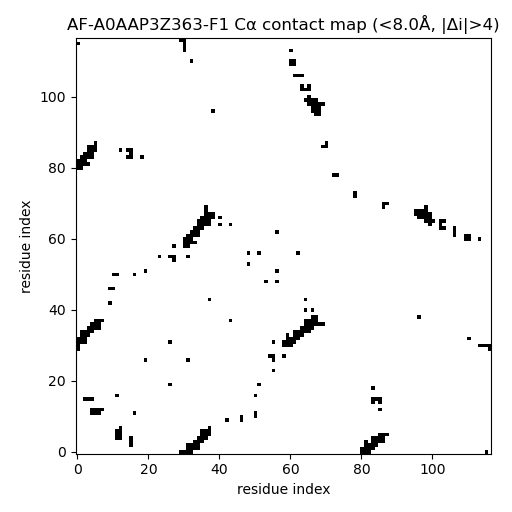0 LEU A C 1
ATOM 721 O O . LEU A 1 90 ? -2.013 -5.292 -21.303 1.00 43.38 90 LEU A O 1
ATOM 725 N N . GLU A 1 91 ? -0.121 -4.601 -20.355 1.00 41.38 91 GLU A N 1
ATOM 726 C CA . GLU A 1 91 ? 0.449 -4.129 -21.608 1.00 41.38 91 GLU A CA 1
ATOM 727 C C . GLU A 1 91 ? 1.791 -4.810 -21.766 1.00 41.38 91 GLU A C 1
ATOM 729 O O . GLU A 1 91 ? 2.666 -4.660 -20.923 1.00 41.38 91 GLU A O 1
ATOM 734 N N . SER A 1 92 ? 1.932 -5.562 -22.858 1.00 42.09 92 SER A N 1
ATOM 735 C CA . SER A 1 92 ? 3.206 -6.079 -23.344 1.00 42.09 92 SER A CA 1
ATOM 736 C C . SER A 1 92 ? 4.187 -4.911 -23.489 1.00 42.09 92 SER A C 1
ATOM 738 O O . SER A 1 92 ? 4.283 -4.262 -24.532 1.00 42.09 92 SER A O 1
ATOM 740 N N . LYS A 1 93 ? 4.893 -4.573 -22.409 1.00 47.38 93 LYS A N 1
ATOM 741 C CA . LYS A 1 93 ? 6.025 -3.665 -22.483 1.00 47.38 93 LYS A CA 1
ATOM 742 C C . LYS A 1 93 ? 7.157 -4.424 -23.155 1.00 47.38 93 LYS A C 1
ATOM 744 O O . LYS A 1 93 ? 7.457 -5.559 -22.802 1.00 47.38 93 LYS A O 1
ATOM 749 N N . LYS A 1 94 ? 7.844 -3.747 -24.076 1.00 51.16 94 LYS A N 1
ATOM 750 C CA . LYS A 1 94 ? 9.084 -4.228 -24.711 1.00 51.16 94 LYS A CA 1
ATOM 751 C C . LYS A 1 94 ? 10.187 -4.599 -23.701 1.00 51.16 94 LYS A C 1
ATOM 753 O O . LYS A 1 94 ? 11.138 -5.272 -24.079 1.00 51.16 94 LYS A O 1
ATOM 758 N N . HIS A 1 95 ? 10.049 -4.183 -22.439 1.00 54.09 95 HIS A N 1
ATOM 759 C CA . HIS A 1 95 ? 10.959 -4.492 -21.341 1.00 54.09 95 HIS A CA 1
ATOM 760 C C . HIS A 1 95 ? 10.149 -4.966 -20.122 1.00 54.09 95 HIS A C 1
ATOM 762 O O . HIS A 1 95 ? 9.530 -4.124 -19.461 1.00 54.09 95 HIS A O 1
ATOM 768 N N . PRO A 1 96 ? 10.099 -6.281 -19.834 1.00 57.31 96 PRO A N 1
ATOM 769 C CA . PRO A 1 96 ? 9.515 -6.775 -18.593 1.00 57.31 96 PRO A CA 1
ATOM 770 C C . PRO A 1 96 ? 10.295 -6.183 -17.418 1.00 57.31 96 PRO A C 1
ATOM 772 O O . PRO A 1 96 ? 11.523 -6.239 -17.390 1.00 57.31 96 PRO A O 1
ATOM 775 N N . ILE A 1 97 ? 9.586 -5.566 -16.473 1.00 63.72 97 ILE A N 1
ATOM 776 C CA . ILE A 1 97 ? 10.217 -5.079 -15.246 1.00 63.72 97 ILE A CA 1
ATOM 777 C C . ILE A 1 97 ? 10.241 -6.230 -14.252 1.00 63.72 97 ILE A C 1
ATOM 779 O O . ILE A 1 97 ? 9.217 -6.876 -14.024 1.00 63.72 97 ILE A O 1
ATOM 783 N N . GLU A 1 98 ? 11.407 -6.461 -13.663 1.00 70.62 98 GLU A N 1
ATOM 784 C CA . GLU A 1 98 ? 11.627 -7.553 -12.730 1.00 70.62 98 GLU A CA 1
ATOM 785 C C . GLU A 1 98 ? 10.830 -7.359 -11.432 1.00 70.62 98 GLU A C 1
ATOM 787 O O . GLU A 1 98 ? 10.730 -6.261 -10.874 1.00 70.62 98 GLU A O 1
ATOM 792 N N . PHE A 1 99 ? 10.242 -8.455 -10.964 1.00 78.88 99 PHE A N 1
ATOM 793 C CA . PHE A 1 99 ? 9.704 -8.559 -9.618 1.00 78.88 99 PHE A CA 1
ATOM 794 C C . PHE A 1 99 ? 10.854 -8.560 -8.606 1.00 78.88 99 PHE A C 1
ATOM 796 O O . PHE A 1 99 ? 11.899 -9.148 -8.860 1.00 78.88 99 PHE A O 1
ATOM 803 N N . LEU A 1 100 ? 10.660 -7.936 -7.446 1.00 83.62 100 LEU A N 1
ATOM 804 C CA . LEU A 1 100 ? 11.642 -7.913 -6.363 1.00 83.62 100 LEU A CA 1
ATOM 805 C C . LEU A 1 100 ? 11.284 -8.980 -5.311 1.00 83.62 100 LEU A C 1
ATOM 807 O O . LEU A 1 100 ? 10.574 -8.668 -4.350 1.00 83.62 100 LEU A O 1
ATOM 811 N N . PRO A 1 101 ? 11.766 -10.233 -5.439 1.00 80.25 101 PRO A N 1
ATOM 812 C CA . PRO A 1 101 ? 11.374 -11.327 -4.547 1.00 80.25 101 PRO A CA 1
ATOM 813 C C . PRO A 1 101 ? 11.805 -11.100 -3.099 1.00 80.25 101 PRO A C 1
ATOM 815 O O . PRO A 1 101 ? 11.130 -11.534 -2.173 1.00 80.25 101 PRO A O 1
ATOM 818 N N . GLU A 1 102 ? 12.912 -10.396 -2.884 1.00 87.00 102 GLU A N 1
ATOM 819 C CA . GLU A 1 102 ? 13.385 -10.088 -1.537 1.00 87.00 102 GLU A CA 1
ATOM 820 C C . GLU A 1 102 ? 12.454 -9.102 -0.814 1.00 87.00 102 GLU A C 1
ATOM 822 O O . GLU A 1 102 ? 12.201 -9.248 0.381 1.00 87.00 102 GLU A O 1
ATOM 827 N N . ALA A 1 103 ? 11.866 -8.148 -1.546 1.00 86.69 103 ALA A N 1
ATOM 828 C CA . ALA A 1 103 ? 10.890 -7.221 -0.982 1.00 86.69 103 ALA A CA 1
ATOM 829 C C . ALA A 1 103 ? 9.610 -7.949 -0.542 1.00 86.69 103 ALA A C 1
ATOM 831 O O . ALA A 1 103 ? 9.048 -7.620 0.502 1.00 86.69 103 ALA A O 1
ATOM 832 N N . GLU A 1 104 ? 9.175 -8.963 -1.297 1.00 87.06 104 GLU A N 1
ATOM 833 C CA . GLU A 1 104 ? 8.033 -9.802 -0.921 1.00 87.06 104 GLU A CA 1
ATOM 834 C C . GLU A 1 104 ? 8.332 -10.655 0.313 1.00 87.06 104 GLU A C 1
ATOM 836 O O . GLU A 1 104 ? 7.560 -10.613 1.271 1.00 87.06 104 GLU A O 1
ATOM 841 N N . LYS A 1 105 ? 9.490 -11.323 0.364 1.00 86.62 105 LYS A N 1
ATOM 842 C CA . LYS A 1 105 ? 9.895 -12.117 1.535 1.00 86.62 105 LYS A CA 1
ATOM 843 C C . LYS A 1 105 ? 9.934 -11.278 2.808 1.00 86.62 105 LYS A C 1
ATOM 845 O O . LYS A 1 105 ? 9.405 -11.686 3.844 1.00 86.62 105 LYS A O 1
ATOM 850 N N . GLN A 1 106 ? 10.535 -10.091 2.734 1.00 89.31 106 GLN A N 1
ATOM 851 C CA . GLN A 1 106 ? 10.603 -9.169 3.865 1.00 89.31 106 GLN A CA 1
ATOM 852 C C . GLN A 1 106 ? 9.217 -8.671 4.265 1.00 89.31 106 GLN A C 1
ATOM 854 O O . GLN A 1 106 ? 8.918 -8.603 5.457 1.00 89.31 106 GLN A O 1
ATOM 859 N N . PHE A 1 107 ? 8.356 -8.373 3.292 1.00 90.69 107 PHE A N 1
ATOM 860 C CA . PHE A 1 107 ? 6.972 -7.989 3.541 1.00 90.69 107 PHE A CA 1
ATOM 861 C C . PHE A 1 107 ? 6.227 -9.088 4.303 1.00 90.69 107 PHE A C 1
ATOM 863 O O . PHE A 1 107 ? 5.691 -8.816 5.376 1.00 90.69 107 PHE A O 1
ATOM 870 N N . VAL A 1 108 ? 6.280 -10.338 3.834 1.00 87.25 108 VAL A N 1
ATOM 871 C CA . VAL A 1 108 ? 5.659 -11.499 4.497 1.00 87.25 108 VAL A CA 1
ATOM 872 C C . VAL A 1 108 ? 6.193 -11.710 5.907 1.00 87.25 108 VAL A C 1
ATOM 874 O O . VAL A 1 108 ? 5.414 -11.941 6.833 1.00 87.25 108 VAL A O 1
ATOM 877 N N . ALA A 1 109 ? 7.504 -11.573 6.103 1.00 89.50 109 ALA A N 1
ATOM 878 C CA . ALA A 1 109 ? 8.103 -11.668 7.428 1.00 89.50 109 ALA A CA 1
ATOM 879 C C . ALA A 1 109 ? 7.539 -10.619 8.402 1.00 89.50 109 ALA A C 1
ATOM 881 O O . ALA A 1 109 ? 7.422 -10.908 9.590 1.00 89.50 109 ALA A O 1
ATOM 882 N N . GLN A 1 110 ? 7.160 -9.424 7.928 1.00 91.12 110 GLN A N 1
ATOM 883 C CA . GLN A 1 110 ? 6.443 -8.447 8.755 1.00 91.12 110 GLN A CA 1
ATOM 884 C C . GLN A 1 110 ? 4.976 -8.833 8.961 1.00 91.12 110 GLN A C 1
ATOM 886 O O . GLN A 1 110 ? 4.475 -8.705 10.077 1.00 91.12 110 GLN A O 1
ATOM 891 N N . LEU A 1 111 ? 4.291 -9.341 7.928 1.00 89.25 111 LEU A N 1
ATOM 892 C CA . LEU A 1 111 ? 2.889 -9.758 8.055 1.00 89.25 111 LEU A CA 1
ATOM 893 C C . LEU A 1 111 ? 2.702 -10.844 9.123 1.00 89.25 111 LEU A C 1
ATOM 895 O O . LEU A 1 111 ? 1.691 -10.840 9.819 1.00 89.25 111 LEU A O 1
ATOM 899 N N . ASN A 1 112 ? 3.670 -11.748 9.273 1.00 87.56 112 ASN A N 1
ATOM 900 C CA . ASN A 1 112 ? 3.615 -12.850 10.237 1.00 87.56 112 ASN A CA 1
ATOM 901 C C . ASN A 1 112 ? 3.841 -12.420 11.698 1.00 87.56 112 ASN A C 1
ATOM 903 O O . ASN A 1 112 ? 3.690 -13.242 12.596 1.00 87.56 112 ASN A O 1
ATOM 907 N N . LYS A 1 113 ? 4.203 -11.156 11.956 1.00 87.69 113 LYS A N 1
ATOM 908 C CA . LYS A 1 113 ? 4.418 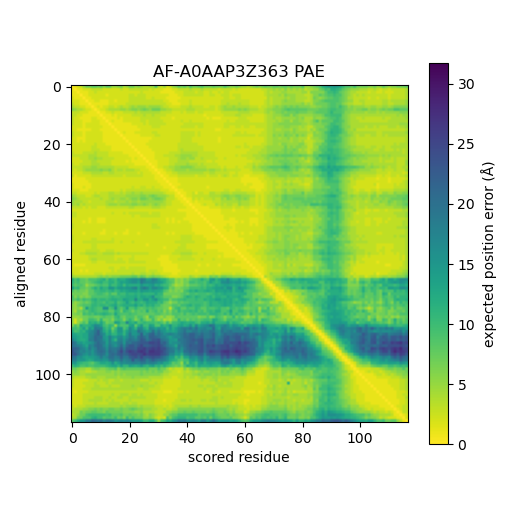-10.634 13.320 1.00 87.69 113 LYS A CA 1
ATOM 909 C C . LYS A 1 113 ? 3.145 -10.135 13.993 1.00 87.69 113 LYS A C 1
ATOM 911 O O . LYS A 1 113 ? 3.194 -9.747 15.156 1.00 87.69 113 LYS A O 1
ATOM 916 N N . VAL A 1 114 ? 2.034 -10.082 13.264 1.00 86.62 114 VAL A N 1
ATOM 917 C CA . VAL A 1 114 ? 0.773 -9.525 13.753 1.00 86.62 114 VAL A CA 1
ATOM 918 C C . VAL A 1 114 ? -0.369 -10.502 13.524 1.00 86.62 114 VAL A C 1
ATOM 920 O O . VAL A 1 114 ? -0.422 -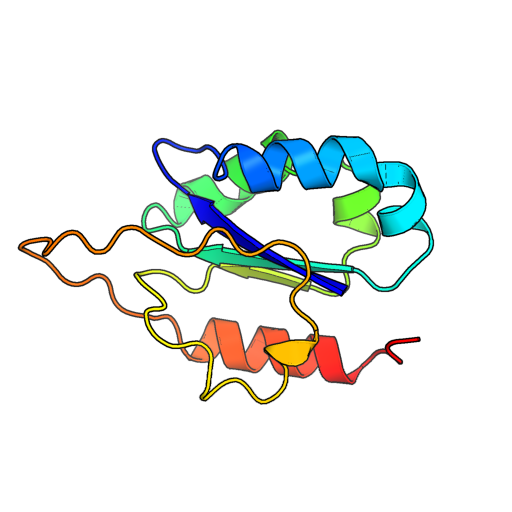11.199 12.509 1.00 86.62 114 VAL A O 1
ATOM 923 N N . GLU A 1 115 ? -1.310 -10.525 14.460 1.00 82.31 115 GLU A N 1
ATOM 924 C CA . GLU A 1 115 ? -2.565 -11.244 14.280 1.00 82.31 115 GLU A CA 1
ATOM 925 C C . GLU A 1 115 ? -3.505 -10.434 13.387 1.00 82.31 115 GLU A C 1
ATOM 927 O O . GLU A 1 115 ? -3.711 -9.236 13.582 1.00 82.31 115 GLU A O 1
ATOM 932 N N . TRP A 1 116 ? -4.065 -11.093 12.376 1.00 77.12 116 TRP A N 1
ATOM 933 C CA . TRP A 1 116 ? -4.992 -10.485 11.428 1.00 77.12 116 TRP A CA 1
ATOM 934 C C . TRP A 1 116 ? -6.414 -10.868 11.838 1.00 77.12 116 TRP A C 1
ATOM 936 O O . TRP A 1 116 ? -6.870 -11.952 11.485 1.00 77.12 116 TRP A O 1
ATOM 946 N N . ILE A 1 117 ? -7.065 -9.992 12.605 1.00 63.06 117 ILE A N 1
ATOM 947 C CA . ILE A 1 117 ? -8.446 -10.143 13.098 1.00 63.06 117 ILE A CA 1
ATOM 948 C C . ILE A 1 117 ? -9.426 -9.394 12.184 1.00 63.06 117 ILE A C 1
ATOM 950 O O . ILE A 1 117 ? -9.106 -8.252 11.762 1.00 63.06 117 ILE A O 1
#

Sequence (117 aa):
MIVASPVYSHKFERSVGSFLKKYQEILQTKPFAAFVTMVEYDSFTKVIKKEIAEPLRKNAVAIANFGGEVNNLTPFNWHDKIIAKSMIKLESKKHPIEFLPEAEKQFVAQLNKVEWI

Radius of gyration: 13.48 Å; Cα contacts (8 Å, |Δi|>4): 169; chains: 1; bounding box: 27×30×39 Å

InterPro domains:
  IPR026816 Flavodoxin domain [PF12724] (2-94)

Organism: NCBI:txid1358

Secondary structure (DSSP, 8-state):
-EEEEEEETTEE-HHHHHHHHHTHHHHHHS-EEEEEE-S-GGGHHHHHHHHS-HHHHHHEEEEEE-BS-----TT-TTGGGEEEE--------SSPPPB-HHHHHHHHHHHTTS---

Solvent-accessible surface area (backbone atoms only — not comparable to full-atom values): 6919 Å² total; per-residue (Å²): 80,31,38,40,30,40,46,58,96,78,33,57,38,66,69,43,47,50,46,53,66,75,41,42,73,63,50,62,78,42,65,26,31,38,39,32,26,39,81,63,65,92,46,45,70,60,35,48,63,72,69,40,58,67,70,47,61,74,60,34,67,37,77,44,61,34,21,23,74,80,88,68,55,79,86,44,95,60,54,87,47,51,76,38,78,58,84,78,81,96,62,93,54,98,65,84,50,64,64,36,67,66,43,49,53,54,45,51,62,42,57,73,76,54,82,84,130

Nearest PDB structures (foldseek):
  6m1y-assembly1_B  TM=4.215E-01  e=3.769E-01  Homo sapiens
  5ahw-assembly2_D  TM=4.132E-01  e=1.009E+00  Mycolicibacterium smegmatis MC2 155
  7ain-assembly1_A  TM=5.490E-01  e=5.202E+00  Homo sapiens

Foldseek 3Di:
DEEEFEADPLETDPQSLVVCVVCVVVLLVFAYAYEYADAPVVCQVVSCPVSHPPSNVVRHLYYFYQYFQPPDCVVPPCVVVYDHDPRDDPDPDPDGIDTRVVRVVVRVVSVVVDDGD

Mean predicted aligned error: 6.19 Å

pLDDT: mean 81.71, std 14.18, range [41.38, 96.25]